Protein AF-A0A658NLT5-F1 (afdb_monomer_lite)

Structure (mmCIF, N/CA/C/O backbone):
data_AF-A0A658NLT5-F1
#
_entry.id   AF-A0A658NLT5-F1
#
loop_
_atom_site.group_PDB
_atom_site.id
_atom_site.type_symbol
_atom_site.label_atom_id
_atom_site.label_alt_id
_atom_site.label_comp_id
_atom_site.label_asym_id
_atom_site.label_entity_id
_atom_site.label_seq_id
_atom_site.pdbx_PDB_ins_code
_atom_site.Cartn_x
_atom_site.Cartn_y
_atom_site.Cartn_z
_atom_site.occupancy
_atom_site.B_iso_or_equiv
_atom_site.auth_seq_id
_atom_site.auth_comp_id
_atom_site.auth_asym_id
_atom_site.auth_atom_id
_atom_site.pdbx_PDB_model_num
ATOM 1 N N . LYS A 1 1 ? 11.052 -1.690 6.842 1.00 95.31 1 LYS A N 1
ATOM 2 C CA . LYS A 1 1 ? 10.063 -1.648 7.947 1.00 95.31 1 LYS A CA 1
ATOM 3 C C . LYS A 1 1 ? 9.225 -0.385 7.836 1.00 95.31 1 LYS A C 1
ATOM 5 O O . LYS A 1 1 ? 9.760 0.638 7.428 1.00 95.31 1 LYS A O 1
ATOM 10 N N . ILE A 1 2 ? 7.962 -0.460 8.242 1.00 98.19 2 ILE A N 1
ATOM 11 C CA . ILE A 1 2 ? 7.054 0.676 8.426 1.00 98.19 2 ILE A CA 1
ATOM 12 C C . ILE A 1 2 ? 6.688 0.748 9.909 1.00 98.19 2 ILE A C 1
ATOM 14 O O . ILE A 1 2 ? 6.345 -0.270 10.506 1.00 98.19 2 ILE A O 1
ATOM 18 N N . ALA A 1 3 ? 6.779 1.931 10.511 1.00 98.25 3 ALA A N 1
ATOM 19 C CA . ALA A 1 3 ? 6.335 2.157 11.882 1.00 98.25 3 ALA A CA 1
ATOM 20 C C . ALA A 1 3 ? 4.907 2.711 11.877 1.00 98.25 3 ALA A C 1
ATOM 22 O O . ALA A 1 3 ? 4.631 3.707 11.210 1.00 98.25 3 ALA A O 1
ATOM 23 N N . ALA A 1 4 ? 4.015 2.080 12.635 1.00 98.06 4 ALA A N 1
ATOM 24 C CA . ALA A 1 4 ? 2.680 2.594 12.900 1.00 98.06 4 ALA A CA 1
ATOM 25 C C . ALA A 1 4 ? 2.663 3.254 14.280 1.00 98.06 4 ALA A C 1
ATOM 27 O O . ALA A 1 4 ? 3.015 2.622 15.277 1.00 98.06 4 ALA A O 1
ATOM 28 N N . VAL A 1 5 ? 2.241 4.515 14.339 1.00 98.12 5 VAL A N 1
ATOM 29 C CA . VAL A 1 5 ? 2.116 5.286 15.581 1.00 98.12 5 VAL A CA 1
ATOM 30 C C . VAL A 1 5 ? 0.647 5.615 15.796 1.00 98.12 5 VAL A C 1
ATOM 32 O O . VAL A 1 5 ? -0.004 6.166 14.909 1.00 98.12 5 VAL A O 1
ATOM 35 N N . ASP A 1 6 ? 0.127 5.287 16.974 1.00 97.56 6 ASP A N 1
ATOM 36 C CA . ASP A 1 6 ? -1.183 5.757 17.403 1.00 97.56 6 ASP A CA 1
ATOM 37 C C . ASP A 1 6 ? -1.042 7.196 17.897 1.00 97.56 6 ASP A C 1
ATOM 39 O O . ASP A 1 6 ? -0.460 7.464 18.948 1.00 97.56 6 ASP A O 1
ATOM 43 N N . THR A 1 7 ? -1.578 8.135 17.127 1.00 97.00 7 THR A N 1
ATOM 44 C CA . THR A 1 7 ? -1.496 9.562 17.436 1.00 97.00 7 THR A CA 1
ATOM 45 C C . THR A 1 7 ? -2.451 9.994 18.547 1.00 97.00 7 THR A C 1
ATOM 47 O O . THR A 1 7 ? -2.222 11.048 19.135 1.00 97.00 7 THR A O 1
ATOM 50 N N . LYS A 1 8 ? -3.480 9.199 18.887 1.00 95.88 8 LYS A N 1
ATOM 51 C CA . LYS A 1 8 ? -4.360 9.481 20.035 1.00 95.88 8 LYS A CA 1
ATOM 52 C C . LYS A 1 8 ? -3.630 9.217 21.349 1.00 95.88 8 LYS A C 1
ATOM 54 O O . LYS A 1 8 ? -3.753 9.999 22.286 1.00 95.88 8 LYS A O 1
ATOM 59 N N . THR A 1 9 ? -2.883 8.113 21.423 1.00 96.75 9 THR A N 1
ATOM 60 C CA . THR A 1 9 ? -2.132 7.731 22.632 1.00 96.75 9 THR A CA 1
ATOM 61 C C . THR A 1 9 ? -0.671 8.181 22.615 1.00 96.75 9 THR A C 1
ATOM 63 O O . THR A 1 9 ? -0.014 8.142 23.655 1.00 96.75 9 THR A O 1
ATOM 66 N N . GLY A 1 10 ? -0.154 8.604 21.459 1.00 97.12 10 GLY A N 1
ATOM 67 C CA . GLY A 1 10 ? 1.241 9.003 21.268 1.00 97.12 10 GLY A CA 1
ATOM 68 C C . GLY A 1 10 ? 2.229 7.834 21.328 1.00 97.12 10 GLY A C 1
ATOM 69 O O . GLY A 1 10 ? 3.401 8.044 21.637 1.00 97.12 10 GLY A O 1
ATOM 70 N N . LYS A 1 11 ? 1.774 6.597 21.090 1.00 98.06 11 LYS A N 1
ATOM 71 C CA . LYS A 1 11 ? 2.577 5.378 21.275 1.00 98.06 11 LYS A CA 1
ATOM 72 C C . LYS A 1 11 ? 2.836 4.653 19.961 1.00 98.06 11 LYS A C 1
ATOM 74 O O . LYS A 1 11 ? 2.018 4.668 19.043 1.00 98.06 11 LYS A O 1
ATOM 79 N N . LEU A 1 12 ? 3.972 3.960 19.897 1.00 98.19 12 LEU A N 1
ATOM 80 C CA . LEU A 1 12 ? 4.256 2.997 18.838 1.00 98.19 12 LEU A CA 1
ATOM 81 C C . LEU A 1 12 ? 3.227 1.859 18.907 1.00 98.19 12 LEU A C 1
ATOM 83 O O . LEU A 1 12 ? 3.161 1.147 19.907 1.00 98.19 12 LEU A O 1
ATOM 87 N N . ALA A 1 13 ? 2.437 1.697 17.849 1.00 97.81 13 ALA A N 1
ATOM 88 C CA . ALA A 1 13 ? 1.437 0.642 17.734 1.00 97.81 13 ALA A CA 1
ATOM 89 C C . ALA A 1 13 ? 2.037 -0.642 17.146 1.00 97.81 13 ALA A C 1
ATOM 91 O O . ALA A 1 13 ? 1.705 -1.736 17.597 1.00 97.81 13 ALA A O 1
ATOM 92 N N . ALA A 1 14 ? 2.922 -0.514 16.149 1.00 98.19 14 ALA A N 1
ATOM 93 C CA . ALA A 1 14 ? 3.587 -1.653 15.520 1.00 98.19 14 ALA A CA 1
ATOM 94 C C . ALA A 1 14 ? 4.841 -1.254 14.727 1.00 98.19 14 ALA A C 1
ATOM 96 O O . ALA A 1 14 ? 4.959 -0.131 14.234 1.00 98.19 14 ALA A O 1
ATOM 97 N N . LEU A 1 15 ? 5.738 -2.224 14.538 1.00 98.50 15 LEU A N 1
ATOM 98 C CA . LEU A 1 15 ? 6.793 -2.196 13.525 1.00 98.50 15 LEU A CA 1
ATOM 99 C C . LEU A 1 15 ? 6.518 -3.315 12.522 1.00 98.50 15 LEU A C 1
ATOM 101 O O . LEU A 1 15 ? 6.676 -4.489 12.847 1.00 98.50 15 LEU A O 1
ATOM 105 N N . ILE A 1 16 ? 6.100 -2.944 11.316 1.00 98.62 16 ILE A N 1
ATOM 106 C CA . ILE A 1 16 ? 5.718 -3.876 10.257 1.00 98.62 16 ILE A CA 1
ATOM 107 C C . ILE A 1 16 ? 6.918 -4.129 9.339 1.00 98.62 16 ILE A C 1
ATOM 109 O O . ILE A 1 16 ? 7.478 -3.200 8.740 1.00 98.62 16 ILE A O 1
ATOM 113 N N . ASP A 1 17 ? 7.323 -5.391 9.222 1.00 98.38 17 ASP A N 1
ATOM 114 C CA . ASP A 1 17 ? 8.294 -5.825 8.218 1.00 98.38 17 ASP A CA 1
ATOM 115 C C . ASP A 1 17 ? 7.684 -5.764 6.815 1.00 98.38 17 ASP A C 1
ATOM 117 O O . ASP A 1 17 ? 6.506 -6.023 6.616 1.00 98.38 17 ASP A O 1
ATOM 121 N N . THR A 1 18 ? 8.487 -5.318 5.856 1.00 98.06 18 THR A N 1
ATOM 122 C CA . THR A 1 18 ? 8.087 -4.980 4.482 1.00 98.06 18 THR A CA 1
ATOM 123 C C . THR A 1 18 ? 9.245 -5.305 3.550 1.00 98.06 18 THR A C 1
ATOM 125 O O . THR A 1 18 ? 10.386 -5.423 4.015 1.00 98.06 18 THR A O 1
ATOM 128 N N . ALA A 1 19 ? 8.976 -5.400 2.248 1.00 97.88 19 ALA A N 1
ATOM 129 C CA . ALA A 1 19 ? 10.020 -5.575 1.247 1.00 97.88 19 ALA A CA 1
ATOM 130 C C . ALA A 1 19 ? 11.043 -4.413 1.239 1.00 97.88 19 ALA A C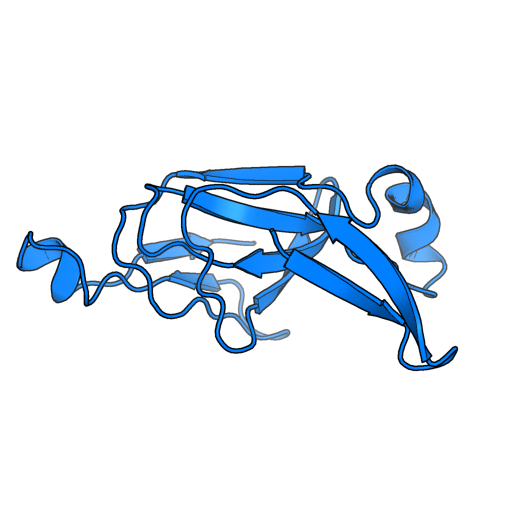 1
ATOM 132 O O . ALA A 1 19 ? 10.888 -3.375 1.897 1.00 97.88 19 AL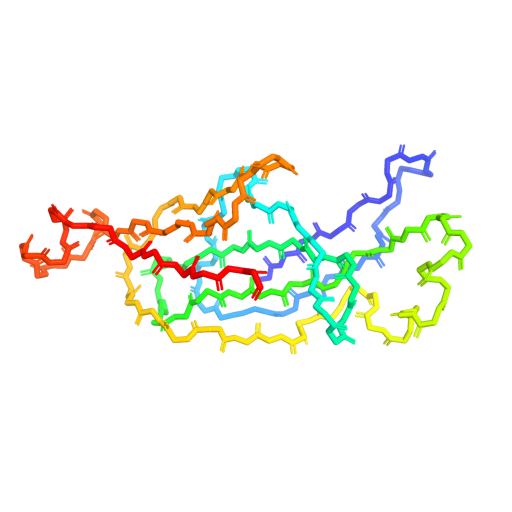A A O 1
ATOM 133 N N . LYS A 1 20 ? 12.139 -4.600 0.499 1.00 97.75 20 LYS A N 1
ATOM 134 C CA . LYS A 1 20 ? 13.320 -3.723 0.513 1.00 97.75 20 LYS A CA 1
ATOM 135 C C . LYS A 1 20 ? 12.975 -2.267 0.151 1.00 97.75 20 LYS A C 1
ATOM 137 O O . LYS A 1 20 ? 12.296 -2.015 -0.836 1.00 97.75 20 LYS A O 1
ATOM 142 N N . ILE A 1 21 ? 13.484 -1.319 0.949 1.00 97.62 21 ILE A N 1
ATOM 143 C CA . ILE A 1 21 ? 13.376 0.148 0.773 1.00 97.62 21 ILE A CA 1
ATOM 144 C C . ILE A 1 21 ? 11.936 0.592 0.422 1.00 97.62 21 ILE A C 1
ATOM 146 O O . ILE A 1 21 ? 11.675 0.998 -0.714 1.00 97.62 21 ILE A O 1
ATOM 150 N N . PRO A 1 22 ? 10.981 0.493 1.369 1.00 97.81 22 PRO A N 1
ATOM 151 C CA . PRO A 1 22 ? 9.638 1.022 1.154 1.00 97.81 22 PRO A CA 1
ATOM 152 C C . PRO A 1 22 ? 9.695 2.547 1.000 1.00 97.81 22 PRO A C 1
ATOM 154 O O . PRO A 1 22 ? 10.337 3.228 1.805 1.00 97.81 22 PRO A O 1
ATOM 157 N N . HIS A 1 23 ? 9.018 3.082 -0.014 1.00 98.00 23 HIS A N 1
ATOM 158 C CA . HIS A 1 23 ? 8.967 4.515 -0.297 1.00 98.00 23 HIS A CA 1
ATOM 159 C C . HIS A 1 23 ? 7.522 4.962 -0.585 1.00 98.00 23 HIS A C 1
ATOM 161 O O . HIS A 1 23 ? 7.111 5.088 -1.734 1.00 98.00 23 HIS A O 1
ATOM 167 N N . PRO A 1 24 ? 6.711 5.198 0.456 1.00 92.56 24 PRO A N 1
ATOM 168 C CA . PRO A 1 24 ? 5.288 5.488 0.281 1.00 92.56 24 PRO A CA 1
ATOM 169 C C . PRO A 1 24 ? 4.971 6.929 -0.122 1.00 92.56 24 PRO A C 1
ATOM 171 O O . PRO A 1 24 ? 3.863 7.207 -0.585 1.00 92.56 24 PRO A O 1
ATOM 174 N N . SER A 1 25 ? 5.857 7.880 0.197 1.00 90.88 25 SER A N 1
ATOM 175 C CA . SER A 1 25 ? 5.451 9.258 0.507 1.00 90.88 25 SER A CA 1
ATOM 176 C C . SER A 1 25 ? 4.364 9.274 1.604 1.00 90.88 25 SER A C 1
ATOM 178 O O . SER A 1 25 ? 4.626 8.863 2.731 1.00 90.88 25 SER A O 1
ATOM 180 N N . ARG A 1 26 ? 3.133 9.708 1.296 1.00 97.38 26 ARG A N 1
ATOM 181 C CA . ARG A 1 26 ? 1.954 9.613 2.187 1.00 97.38 26 ARG A CA 1
ATOM 182 C C . ARG A 1 26 ? 1.222 8.265 2.079 1.00 97.38 26 ARG A C 1
ATOM 184 O O . ARG A 1 26 ? 0.351 7.973 2.900 1.00 97.38 26 ARG A O 1
ATOM 191 N N . GLY A 1 27 ? 1.563 7.462 1.073 1.00 98.00 27 GLY A N 1
ATOM 192 C CA . GLY A 1 27 ? 0.885 6.224 0.707 1.00 98.00 27 GLY A CA 1
ATOM 193 C C . GLY A 1 27 ? -0.542 6.436 0.198 1.00 98.00 27 GLY A C 1
ATOM 194 O O . GLY A 1 27 ? -0.982 7.559 -0.079 1.00 98.00 27 GLY A O 1
ATOM 195 N N . ALA A 1 28 ? -1.279 5.335 0.078 1.00 98.62 28 ALA A N 1
ATOM 196 C CA . ALA A 1 28 ? -2.650 5.323 -0.425 1.00 98.62 28 ALA A CA 1
ATOM 197 C C . ALA A 1 28 ? -3.555 4.480 0.478 1.00 98.62 28 ALA A C 1
ATOM 199 O O . ALA A 1 28 ? -3.234 3.335 0.766 1.00 98.62 28 ALA A O 1
ATOM 200 N N . ASN A 1 29 ? -4.690 5.039 0.905 1.00 98.56 29 ASN A N 1
ATOM 201 C CA . ASN A 1 29 ? -5.672 4.341 1.735 1.00 98.56 29 ASN A CA 1
ATOM 202 C C . ASN A 1 29 ? -6.901 3.959 0.908 1.00 98.56 29 ASN A C 1
ATOM 204 O O . ASN A 1 29 ? -7.429 4.809 0.185 1.00 98.56 29 ASN A O 1
ATOM 208 N N . PHE A 1 30 ? -7.383 2.729 1.063 1.00 98.06 30 PHE A N 1
ATOM 209 C CA . PHE A 1 30 ? -8.620 2.241 0.447 1.00 98.06 30 PHE A CA 1
ATOM 210 C C . PHE A 1 30 ? -9.185 1.039 1.223 1.00 98.06 30 PHE A C 1
ATOM 212 O O . PHE A 1 30 ? -8.599 0.593 2.211 1.00 98.06 30 PHE A O 1
ATOM 219 N N . ILE A 1 31 ? -10.358 0.549 0.814 1.00 97.31 31 ILE A N 1
ATOM 220 C CA . ILE A 1 31 ? -10.997 -0.628 1.413 1.00 97.31 31 ILE A CA 1
ATOM 221 C C . ILE A 1 31 ? -10.746 -1.834 0.512 1.00 97.31 31 ILE A C 1
ATOM 223 O O . ILE A 1 31 ? -11.222 -1.875 -0.617 1.00 97.31 31 ILE A O 1
ATOM 227 N N . HIS A 1 32 ? -10.018 -2.818 1.024 1.00 97.06 32 HIS A N 1
ATOM 228 C CA . HIS A 1 32 ? -9.803 -4.098 0.370 1.00 97.06 32 HIS A CA 1
ATOM 229 C C . HIS A 1 32 ? -10.996 -5.038 0.626 1.00 97.06 32 HIS A C 1
ATOM 231 O O . HIS A 1 32 ? -11.402 -5.188 1.785 1.00 97.06 32 HIS A O 1
ATOM 237 N N . PRO A 1 33 ? -11.529 -5.745 -0.388 1.00 95.00 33 PRO A N 1
ATOM 238 C CA . PRO A 1 33 ? -12.716 -6.593 -0.226 1.00 95.00 33 PRO A CA 1
ATOM 239 C C . PRO A 1 33 ? -12.525 -7.716 0.804 1.00 95.00 33 PRO A C 1
ATOM 241 O O . PRO A 1 33 ? -13.461 -8.080 1.514 1.00 95.00 33 PRO A O 1
ATOM 244 N N . LYS A 1 34 ? -11.300 -8.242 0.929 1.00 96.69 34 LYS A N 1
ATOM 245 C CA . LYS A 1 34 ? -10.972 -9.339 1.856 1.00 96.69 34 LYS A CA 1
ATOM 246 C C . LYS A 1 34 ? -10.416 -8.875 3.207 1.00 96.69 34 LYS A C 1
ATOM 248 O O . LYS A 1 34 ? -10.634 -9.542 4.216 1.00 96.69 34 LYS A O 1
A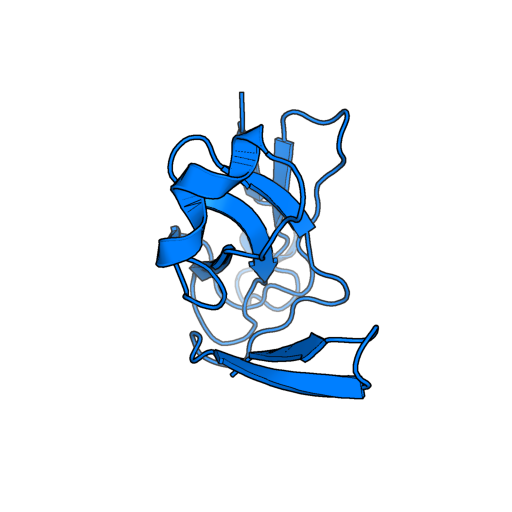TOM 253 N N . TYR A 1 35 ? -9.692 -7.755 3.233 1.00 98.06 35 TYR A N 1
ATOM 254 C CA . TYR A 1 35 ? -8.890 -7.335 4.395 1.00 98.06 35 TYR A CA 1
ATOM 255 C C . TYR A 1 35 ? -9.393 -6.048 5.053 1.00 98.06 35 TYR A C 1
ATOM 257 O O . TYR A 1 35 ? -8.857 -5.641 6.081 1.00 98.06 35 TYR A O 1
ATOM 265 N N . GLY A 1 36 ? -10.433 -5.422 4.495 1.00 97.44 36 GLY A N 1
ATOM 266 C CA . GLY A 1 36 ? -10.967 -4.170 5.006 1.00 97.44 36 GLY A CA 1
ATOM 267 C C . GLY A 1 36 ? -10.022 -2.996 4.749 1.00 97.44 36 GLY A C 1
ATOM 268 O O . GLY A 1 36 ? -9.375 -2.955 3.704 1.00 97.44 36 GLY A O 1
ATOM 269 N N . PRO A 1 37 ? -9.951 -2.014 5.660 1.00 98.50 37 PRO A N 1
ATOM 270 C CA . PRO A 1 37 ? -9.070 -0.861 5.508 1.00 98.50 37 PRO A CA 1
ATOM 271 C C . PRO A 1 37 ? -7.602 -1.263 5.353 1.00 98.50 37 PRO A C 1
ATOM 273 O O . PRO A 1 37 ? -7.037 -1.973 6.191 1.00 98.50 37 PRO A O 1
ATOM 276 N N . VAL A 1 38 ? -6.980 -0.775 4.284 1.00 98.69 38 VAL A N 1
ATOM 277 C CA . VAL A 1 38 ? -5.558 -0.972 3.998 1.00 98.69 38 VAL A CA 1
ATOM 278 C C . VAL A 1 38 ? -4.890 0.348 3.636 1.00 98.69 38 VAL A C 1
ATOM 280 O O . VAL A 1 38 ? -5.524 1.272 3.117 1.00 98.69 38 VAL A O 1
ATOM 283 N N . TRP A 1 39 ? -3.592 0.412 3.907 1.00 98.81 39 TRP A N 1
ATOM 284 C CA . TRP A 1 39 ? -2.676 1.446 3.450 1.00 98.81 39 TRP A CA 1
ATOM 285 C C . TRP A 1 39 ? -1.591 0.806 2.580 1.00 98.81 39 TRP A C 1
ATOM 287 O O . TRP A 1 39 ? -1.060 -0.248 2.931 1.00 98.81 39 TRP A O 1
ATOM 297 N N . ALA A 1 40 ? -1.263 1.439 1.458 1.00 98.69 40 ALA A N 1
ATOM 298 C CA . ALA A 1 40 ? -0.299 0.937 0.487 1.00 98.69 40 ALA A CA 1
ATOM 299 C C . ALA A 1 40 ? 1.001 1.749 0.467 1.00 98.69 40 ALA A C 1
ATOM 301 O O . ALA A 1 40 ? 0.979 2.982 0.566 1.00 98.69 40 ALA A O 1
ATOM 302 N N . THR A 1 41 ? 2.110 1.048 0.225 1.00 98.75 41 THR A N 1
ATOM 303 C CA . THR A 1 41 ? 3.430 1.607 -0.098 1.00 98.75 41 THR A CA 1
ATOM 304 C C . THR A 1 41 ? 4.030 0.868 -1.280 1.00 98.75 41 THR A C 1
ATOM 306 O O . THR A 1 41 ? 3.973 -0.357 -1.326 1.00 98.75 41 THR A O 1
ATOM 309 N N . GLY A 1 42 ? 4.650 1.587 -2.211 1.00 98.25 42 GLY A N 1
ATOM 310 C CA . GLY A 1 42 ? 5.568 0.957 -3.154 1.00 98.25 42 GLY A CA 1
ATOM 311 C C . GLY A 1 42 ? 7.001 0.959 -2.630 1.00 98.25 42 GLY A C 1
ATOM 312 O O . GLY A 1 42 ? 7.257 1.309 -1.468 1.00 98.25 42 GLY A O 1
ATOM 313 N N . HIS A 1 43 ? 7.919 0.493 -3.471 1.00 98.62 43 HIS A N 1
ATOM 314 C CA . HIS A 1 43 ? 9.286 0.173 -3.088 1.00 98.62 43 HIS A CA 1
ATOM 315 C C . HIS A 1 43 ? 10.291 0.643 -4.141 1.00 98.62 43 HIS A C 1
ATOM 317 O O . HIS A 1 43 ? 10.144 0.390 -5.335 1.00 98.62 43 HIS A O 1
ATOM 323 N N . LEU A 1 44 ? 11.378 1.259 -3.676 1.00 98.06 44 LEU A N 1
ATOM 324 C CA . LEU A 1 44 ? 12.524 1.566 -4.532 1.00 98.06 44 LEU A CA 1
ATOM 325 C C . LEU A 1 44 ? 13.321 0.299 -4.866 1.00 98.06 44 LEU A C 1
ATOM 327 O O . LEU A 1 44 ? 13.837 0.168 -5.969 1.00 98.06 44 LEU A O 1
ATOM 331 N N . GLY A 1 45 ? 13.432 -0.628 -3.909 1.00 97.31 45 GLY A N 1
ATOM 332 C CA . GLY A 1 45 ? 14.341 -1.774 -3.986 1.00 97.31 45 GLY A CA 1
ATOM 333 C C . GLY A 1 45 ? 13.680 -3.138 -4.174 1.00 97.31 45 GLY A C 1
ATOM 334 O O . GLY A 1 45 ? 14.378 -4.139 -4.020 1.00 97.31 45 GLY A O 1
ATOM 335 N N . ALA A 1 46 ? 12.373 -3.190 -4.431 1.00 98.25 46 ALA A N 1
ATOM 336 C CA . ALA A 1 46 ? 11.616 -4.426 -4.613 1.00 98.25 46 ALA A CA 1
ATOM 337 C C . ALA A 1 46 ? 10.529 -4.246 -5.680 1.00 98.25 46 ALA A C 1
ATOM 339 O O . ALA A 1 46 ? 10.060 -3.135 -5.907 1.00 98.25 46 ALA A O 1
ATOM 340 N N . ASP A 1 47 ? 10.129 -5.342 -6.311 1.00 97.94 47 ASP A N 1
ATOM 341 C CA . ASP A 1 47 ? 9.168 -5.426 -7.414 1.00 97.94 47 ASP A CA 1
ATOM 342 C C . ASP A 1 47 ? 7.725 -5.644 -6.934 1.00 97.94 47 ASP A C 1
ATOM 344 O O . ASP A 1 47 ? 6.927 -6.331 -7.572 1.00 97.94 47 ASP A O 1
ATOM 348 N N . VAL A 1 48 ? 7.374 -5.045 -5.795 1.00 98.62 48 VAL A N 1
ATOM 349 C CA . VAL A 1 48 ? 6.046 -5.169 -5.189 1.00 98.62 48 VAL A CA 1
ATOM 350 C C . VAL A 1 48 ? 5.524 -3.831 -4.680 1.00 98.62 48 VAL A C 1
ATOM 352 O O . VAL A 1 48 ? 6.286 -2.936 -4.310 1.00 98.62 48 VAL A O 1
ATOM 355 N N . VAL A 1 49 ? 4.201 -3.722 -4.607 1.00 98.56 49 VAL A N 1
ATOM 356 C CA . VAL A 1 49 ? 3.491 -2.779 -3.742 1.00 98.56 49 VAL A CA 1
ATOM 357 C C . VAL A 1 49 ? 2.965 -3.553 -2.539 1.00 98.56 49 VAL A C 1
ATOM 359 O O . VAL A 1 49 ? 2.253 -4.543 -2.691 1.00 98.56 49 VAL A O 1
ATOM 362 N N . THR A 1 50 ? 3.280 -3.085 -1.337 1.00 98.75 50 THR A N 1
ATOM 363 C CA . THR A 1 50 ? 2.869 -3.727 -0.087 1.00 98.75 50 THR A CA 1
ATOM 364 C C . THR A 1 50 ? 1.590 -3.098 0.456 1.00 98.75 50 THR A C 1
ATOM 366 O O . THR A 1 50 ? 1.533 -1.878 0.651 1.00 98.75 50 THR A O 1
ATOM 369 N N . LEU A 1 51 ? 0.590 -3.926 0.769 1.00 98.75 51 LEU A N 1
ATOM 370 C CA . LEU A 1 51 ? -0.627 -3.527 1.477 1.00 98.75 51 LEU A CA 1
ATOM 371 C C . LEU A 1 51 ? -0.543 -3.913 2.955 1.00 98.75 51 LEU A C 1
ATOM 373 O O . LEU A 1 51 ? -0.364 -5.082 3.305 1.00 98.75 51 LEU A O 1
ATOM 377 N N . ILE A 1 52 ? -0.733 -2.930 3.831 1.00 98.88 52 ILE A N 1
ATOM 378 C CA . ILE A 1 52 ? -0.767 -3.101 5.286 1.00 98.88 52 ILE A CA 1
ATOM 379 C C . ILE A 1 52 ? -2.188 -2.831 5.769 1.00 98.88 52 ILE A C 1
ATOM 381 O O . ILE A 1 52 ? -2.742 -1.765 5.500 1.00 98.88 52 ILE A O 1
ATOM 385 N N . SER A 1 53 ? -2.780 -3.767 6.510 1.00 98.69 53 SER A N 1
ATOM 386 C CA . SER A 1 53 ? -4.094 -3.534 7.121 1.00 98.69 53 SER A CA 1
ATOM 387 C C . SER A 1 53 ? -3.995 -2.519 8.261 1.00 98.69 53 SER A C 1
ATOM 389 O O . SER A 1 53 ? -3.103 -2.595 9.114 1.00 98.69 53 SER A O 1
ATOM 391 N N . THR A 1 54 ? -4.926 -1.565 8.274 1.00 98.50 54 THR A N 1
ATOM 392 C CA . THR A 1 54 ? -4.998 -0.499 9.275 1.00 98.50 54 THR A CA 1
ATOM 393 C C . THR A 1 54 ? -6.231 -0.679 10.163 1.00 98.50 54 THR A C 1
ATOM 395 O O . THR A 1 54 ? -7.303 -1.050 9.679 1.00 98.50 54 THR A O 1
ATOM 398 N N . PRO A 1 55 ? -6.121 -0.431 11.481 1.00 97.19 55 PRO A N 1
ATOM 399 C CA . PRO A 1 55 ? -7.273 -0.518 12.363 1.00 97.19 55 PRO A CA 1
ATOM 400 C C . PRO A 1 55 ? -8.306 0.557 12.024 1.00 97.19 55 PRO A C 1
ATOM 402 O O . PRO A 1 55 ? -7.981 1.673 11.615 1.00 97.19 55 PRO A O 1
ATOM 405 N N . SER A 1 56 ? -9.571 0.232 12.269 1.00 95.81 56 SER A N 1
ATOM 406 C CA . SER A 1 56 ? -10.686 1.160 12.137 1.00 95.81 56 SER A CA 1
ATOM 407 C C . SER A 1 56 ? -11.673 0.966 13.281 1.00 95.81 56 SER A C 1
ATOM 409 O O . SER A 1 56 ? -12.011 -0.164 13.631 1.00 95.81 56 SER A O 1
ATOM 411 N N . ASP A 1 57 ? -12.160 2.081 13.825 1.00 93.56 57 ASP A N 1
ATOM 412 C CA . ASP A 1 57 ? -13.155 2.104 14.904 1.00 93.56 57 ASP A CA 1
ATOM 413 C C . ASP A 1 57 ? -14.590 1.870 14.385 1.00 93.56 57 ASP A C 1
ATOM 415 O O . ASP A 1 57 ? -15.528 1.749 15.171 1.00 93.56 57 ASP A O 1
ATOM 419 N N . LYS A 1 58 ? -14.789 1.795 13.060 1.00 96.12 58 LYS A N 1
ATOM 420 C CA . LYS A 1 58 ? -16.111 1.553 12.472 1.00 96.12 58 LYS A CA 1
ATOM 421 C C . LYS A 1 58 ? -16.592 0.125 12.777 1.00 96.12 58 LYS A C 1
ATOM 423 O O . LYS A 1 58 ? -15.853 -0.820 12.486 1.00 96.12 58 LYS A O 1
ATOM 428 N N . PRO A 1 59 ? -17.835 -0.070 13.262 1.00 96.38 59 PRO A N 1
ATOM 429 C CA . PRO A 1 59 ? -18.363 -1.399 13.584 1.00 96.38 59 PRO A CA 1
ATOM 430 C C . PRO A 1 59 ? -18.298 -2.394 12.416 1.00 96.38 59 PRO A C 1
ATOM 432 O O . PRO A 1 59 ? -17.926 -3.549 12.610 1.00 96.38 59 PRO A O 1
ATOM 435 N N . GLU A 1 60 ? -18.566 -1.935 11.190 1.00 96.12 60 GLU A N 1
ATOM 436 C CA . GLU A 1 60 ? -18.506 -2.753 9.967 1.00 96.12 60 GLU A CA 1
ATOM 437 C C . GLU A 1 60 ? -17.107 -3.329 9.666 1.00 96.12 60 GLU A C 1
ATOM 439 O O . GLU A 1 60 ? -16.979 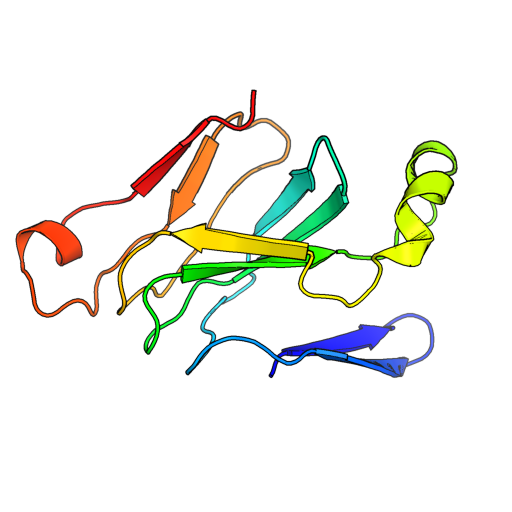-4.326 8.950 1.00 96.12 60 GLU A O 1
ATOM 444 N N . HIS A 1 61 ? -16.054 -2.745 10.247 1.00 97.06 61 HIS A N 1
ATOM 445 C CA . HIS A 1 61 ? -14.669 -3.186 10.088 1.00 97.06 61 HIS A CA 1
ATOM 446 C C . HIS A 1 61 ? -14.177 -4.089 11.227 1.00 97.06 61 HIS A C 1
ATOM 448 O O . HIS A 1 61 ? -13.056 -4.596 11.163 1.00 97.06 61 HIS A O 1
ATOM 454 N N . ALA A 1 62 ? -14.998 -4.351 12.252 1.00 96.31 62 ALA A N 1
ATOM 455 C CA . ALA A 1 62 ? -14.592 -5.154 13.407 1.00 96.31 62 ALA A CA 1
ATOM 456 C C . ALA A 1 62 ? -14.129 -6.572 13.022 1.00 96.31 62 ALA A C 1
ATOM 458 O O . ALA A 1 62 ? -13.228 -7.118 13.659 1.00 96.31 62 ALA A O 1
ATOM 459 N N . LYS A 1 63 ? -14.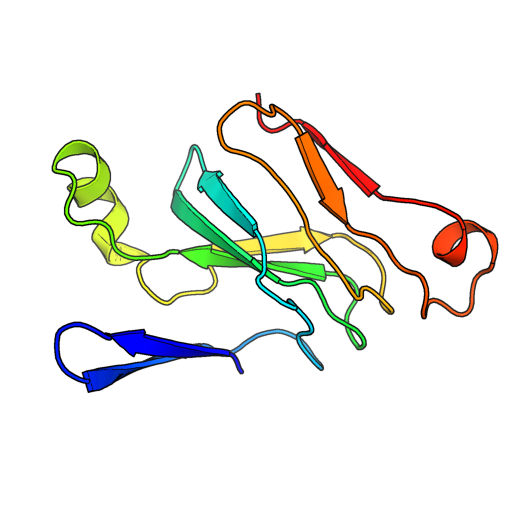688 -7.132 11.942 1.00 96.94 63 LYS A N 1
ATOM 460 C CA . LYS A 1 63 ? -14.337 -8.455 11.398 1.00 96.94 63 LYS A CA 1
ATOM 461 C C . LYS A 1 63 ? -12.947 -8.544 10.751 1.00 96.94 63 LYS A C 1
ATOM 463 O O . LYS A 1 63 ? -12.550 -9.635 10.361 1.00 96.94 63 LYS A O 1
ATOM 468 N N . TYR A 1 64 ? -12.230 -7.427 10.600 1.00 97.88 64 TYR A N 1
ATOM 469 C CA . TYR A 1 64 ? -10.887 -7.385 10.002 1.00 97.88 64 TYR A CA 1
ATOM 470 C C . TYR A 1 64 ? -9.767 -7.224 11.038 1.00 97.88 64 TYR A C 1
ATOM 472 O O . TYR A 1 64 ? -8.592 -7.231 10.676 1.00 97.88 64 TYR A O 1
ATOM 480 N N . LYS A 1 65 ? -10.099 -7.113 12.334 1.00 96.62 65 LYS A N 1
ATOM 481 C CA . LYS A 1 65 ? -9.133 -6.807 13.406 1.00 96.62 65 LYS A CA 1
ATOM 482 C C . LYS A 1 65 ? -7.937 -7.761 13.464 1.00 96.62 65 LYS A C 1
ATOM 484 O O . LYS A 1 65 ? -6.851 -7.334 13.845 1.00 96.62 65 LYS A O 1
ATOM 489 N N . GLN A 1 66 ? -8.106 -9.023 13.068 1.00 97.50 66 GLN A N 1
ATOM 490 C CA . GLN A 1 66 ? -7.024 -10.012 13.019 1.00 97.50 66 GLN A CA 1
ATOM 491 C C . GLN A 1 66 ? -5.880 -9.642 12.058 1.00 97.50 66 GLN A C 1
ATOM 493 O O . GLN A 1 66 ? -4.781 -10.196 12.187 1.00 97.50 66 GLN A O 1
ATOM 498 N N . TYR A 1 67 ? -6.124 -8.737 11.106 1.00 98.38 67 TYR A N 1
ATOM 499 C CA . TYR A 1 67 ? -5.151 -8.299 10.106 1.00 98.38 67 TYR A CA 1
ATOM 500 C C . TYR A 1 67 ? -4.386 -7.034 10.496 1.00 98.38 67 TYR A C 1
ATOM 502 O O . TYR A 1 67 ? -3.333 -6.782 9.916 1.00 98.38 67 TYR A O 1
ATOM 510 N N . ASN A 1 68 ? -4.876 -6.267 11.474 1.00 97.94 68 ASN A N 1
ATOM 511 C CA . ASN A 1 68 ? -4.312 -4.967 11.834 1.00 97.94 68 ASN A CA 1
ATOM 512 C C . ASN A 1 68 ? -2.790 -5.032 12.017 1.00 97.94 68 ASN A C 1
ATOM 514 O O . ASN A 1 68 ? -2.279 -5.894 12.739 1.00 97.94 68 ASN A O 1
ATOM 518 N N . TRP A 1 69 ? -2.093 -4.083 11.389 1.00 98.31 69 TRP A N 1
ATOM 519 C CA . TRP A 1 69 ? -0.637 -3.937 11.444 1.00 98.31 69 TRP A CA 1
ATOM 520 C C . TRP A 1 69 ? 0.152 -5.116 10.871 1.00 98.31 69 TRP A C 1
ATOM 522 O O . TRP A 1 69 ? 1.302 -5.345 11.248 1.00 98.31 69 TRP A O 1
ATOM 532 N N . LYS A 1 70 ? -0.447 -5.859 9.942 1.00 98.56 70 LYS A N 1
ATOM 533 C CA . LYS A 1 70 ? 0.229 -6.903 9.172 1.00 98.56 70 LYS A CA 1
ATOM 534 C C . LYS A 1 70 ? 0.246 -6.522 7.702 1.00 98.56 70 LYS A C 1
ATOM 536 O O . LYS A 1 70 ? -0.697 -5.901 7.206 1.00 98.56 70 LYS A O 1
ATOM 541 N N . VAL A 1 71 ? 1.304 -6.938 7.012 1.00 98.75 71 VAL A N 1
ATOM 542 C CA . VAL A 1 71 ? 1.265 -7.058 5.555 1.00 98.75 71 VAL A CA 1
ATOM 543 C C . VAL A 1 71 ? 0.215 -8.110 5.219 1.00 98.75 71 VAL A C 1
ATOM 545 O O . VAL A 1 71 ? 0.293 -9.239 5.704 1.00 98.75 71 VAL A O 1
ATOM 548 N N . VAL A 1 72 ? -0.801 -7.713 4.460 1.00 98.62 72 VAL A N 1
ATOM 549 C CA . VAL A 1 72 ? -1.916 -8.593 4.076 1.00 98.62 72 VAL A CA 1
ATOM 550 C C . VAL A 1 72 ? -1.836 -9.038 2.625 1.00 98.62 72 VAL A C 1
ATOM 552 O O . VAL A 1 72 ? -2.411 -10.067 2.276 1.00 98.62 72 VAL A O 1
ATOM 555 N N . GLU A 1 73 ? -1.124 -8.277 1.797 1.00 98.44 73 GLU A N 1
ATOM 556 C CA . GLU A 1 73 ? -0.930 -8.573 0.386 1.00 98.44 73 GLU A CA 1
ATOM 557 C C . GLU A 1 73 ? 0.307 -7.854 -0.151 1.00 98.44 73 GLU A C 1
ATOM 559 O O . GLU A 1 73 ? 0.608 -6.729 0.256 1.00 98.44 73 GLU A O 1
ATOM 564 N N . GLU A 1 74 ? 0.990 -8.503 -1.088 1.00 98.56 74 GLU A N 1
ATOM 565 C CA . GLU A 1 74 ? 2.008 -7.895 -1.938 1.00 98.56 74 GLU A CA 1
ATOM 566 C C . GLU A 1 74 ? 1.531 -8.008 -3.388 1.00 98.56 74 GLU A C 1
ATOM 568 O O . GLU A 1 74 ? 1.360 -9.106 -3.920 1.00 98.56 74 GLU A O 1
ATOM 573 N N . ILE A 1 75 ? 1.274 -6.863 -4.014 1.00 97.94 75 ILE A N 1
ATOM 574 C CA . ILE A 1 75 ? 0.856 -6.776 -5.412 1.00 97.94 75 ILE A CA 1
ATOM 575 C C . ILE A 1 75 ? 2.120 -6.698 -6.261 1.00 97.94 75 ILE A C 1
ATOM 577 O O . ILE A 1 75 ? 2.978 -5.852 -6.010 1.00 97.94 75 ILE A O 1
ATOM 581 N N . LYS A 1 76 ? 2.229 -7.545 -7.287 1.00 98.19 76 LYS A N 1
ATOM 582 C CA . LYS A 1 76 ? 3.353 -7.492 -8.227 1.00 98.19 76 LYS A CA 1
ATOM 583 C C . LYS A 1 76 ? 3.411 -6.131 -8.931 1.00 98.19 76 LYS A C 1
ATOM 585 O O . LYS A 1 76 ? 2.410 -5.672 -9.477 1.00 98.19 76 LYS A O 1
ATOM 590 N N . HIS A 1 77 ? 4.594 -5.531 -8.947 1.00 97.81 77 HIS A N 1
ATOM 591 C CA . HIS A 1 77 ? 4.919 -4.276 -9.625 1.00 97.81 77 HIS A CA 1
ATOM 592 C C . HIS A 1 77 ? 6.358 -4.360 -10.170 1.00 97.81 77 HIS A C 1
ATOM 594 O O . HIS A 1 77 ? 6.810 -5.436 -10.563 1.00 97.81 77 HIS A O 1
ATOM 600 N N . VAL A 1 78 ? 7.080 -3.242 -10.208 1.00 98.06 78 VAL A N 1
ATOM 601 C CA . VAL A 1 78 ? 8.486 -3.128 -10.604 1.00 98.06 78 VAL A CA 1
ATOM 602 C C . VAL A 1 78 ? 9.248 -2.278 -9.573 1.00 98.06 78 VAL A C 1
ATOM 604 O O . VAL A 1 78 ? 8.628 -1.461 -8.884 1.00 98.06 78 VAL A O 1
ATOM 607 N N . PRO A 1 79 ? 10.578 -2.444 -9.432 1.00 98.00 79 PRO A N 1
ATOM 608 C CA . PRO A 1 79 ? 11.379 -1.592 -8.555 1.00 98.00 79 PRO A CA 1
ATOM 609 C C . PRO A 1 79 ? 11.457 -0.155 -9.086 1.00 98.00 79 PRO A C 1
ATOM 611 O O . PRO A 1 79 ? 11.171 0.114 -10.254 1.00 98.00 79 PRO A O 1
ATOM 614 N N . GLY A 1 80 ? 11.884 0.772 -8.229 1.00 98.12 80 GLY A N 1
ATOM 615 C CA . GLY A 1 80 ? 12.004 2.191 -8.574 1.00 98.12 80 GLY A CA 1
ATOM 616 C C . GLY A 1 80 ? 10.714 3.004 -8.408 1.00 98.12 80 GLY A C 1
ATOM 617 O O . GLY A 1 80 ? 10.648 4.134 -8.895 1.00 98.12 80 GLY A O 1
ATOM 618 N N . ASN A 1 81 ? 9.702 2.464 -7.718 1.00 98.12 81 ASN A N 1
ATOM 619 C CA . ASN A 1 81 ? 8.496 3.211 -7.357 1.00 98.12 81 ASN A CA 1
ATOM 620 C C . ASN A 1 81 ? 8.810 4.302 -6.320 1.00 98.12 81 ASN A C 1
ATOM 622 O O . ASN A 1 81 ? 9.499 4.043 -5.327 1.00 98.12 81 ASN A O 1
ATOM 626 N N . LEU A 1 82 ? 8.266 5.504 -6.536 1.00 98.25 82 LEU A N 1
ATOM 627 C CA . LEU A 1 82 ? 8.342 6.615 -5.583 1.00 98.25 82 LEU A CA 1
ATOM 628 C C . LEU A 1 82 ? 6.987 6.949 -4.966 1.00 98.25 82 LEU A C 1
ATOM 630 O O . LEU A 1 82 ? 6.936 7.348 -3.797 1.00 98.25 82 LEU A O 1
ATOM 634 N N . PHE A 1 83 ? 5.907 6.829 -5.737 1.00 98.50 83 PHE A N 1
ATOM 635 C CA . PHE A 1 83 ? 4.579 7.219 -5.295 1.00 98.50 83 PHE A CA 1
ATOM 636 C C . PHE A 1 83 ? 3.529 6.169 -5.649 1.00 98.50 83 PHE A C 1
ATOM 638 O O . PHE A 1 83 ? 3.504 5.584 -6.733 1.00 98.50 83 PHE A O 1
ATOM 645 N N . VAL A 1 84 ? 2.599 5.990 -4.714 1.00 98.62 84 VAL A N 1
ATOM 646 C CA . VAL A 1 84 ? 1.346 5.266 -4.919 1.00 98.62 84 VAL A CA 1
ATOM 647 C C . VAL A 1 84 ? 0.172 6.187 -4.609 1.00 98.62 84 VAL A C 1
ATOM 649 O O . VAL A 1 84 ? 0.264 7.053 -3.729 1.00 98.62 84 VAL A O 1
ATOM 652 N N . LYS A 1 85 ? -0.949 6.038 -5.324 1.00 98.56 85 LYS A N 1
ATOM 653 C CA . LYS A 1 85 ? -2.087 6.951 -5.171 1.00 98.56 85 LYS A CA 1
ATOM 654 C C . LYS A 1 85 ? -3.441 6.298 -5.414 1.00 98.56 85 LYS A C 1
ATOM 656 O O . LYS A 1 85 ? -3.636 5.503 -6.319 1.00 98.56 85 LYS A O 1
ATOM 661 N N . THR A 1 86 ? -4.419 6.730 -4.625 1.00 98.62 86 THR A N 1
ATOM 662 C CA . THR A 1 86 ? -5.849 6.561 -4.905 1.00 98.62 86 THR A CA 1
ATOM 663 C C . THR A 1 86 ? -6.654 7.711 -4.280 1.00 98.62 86 THR A C 1
ATOM 665 O O . THR A 1 86 ? -6.070 8.670 -3.747 1.00 98.62 86 THR A O 1
ATOM 668 N N . HIS A 1 87 ? -7.983 7.650 -4.362 1.00 98.38 87 HIS A N 1
ATOM 669 C CA . HIS A 1 87 ? -8.921 8.600 -3.772 1.00 98.38 87 HIS A CA 1
ATOM 670 C C . HIS A 1 87 ? -10.240 7.891 -3.402 1.00 98.38 87 HIS A C 1
ATOM 672 O O . HIS A 1 87 ? -10.663 7.030 -4.164 1.00 98.38 87 HIS A O 1
ATOM 678 N N . PRO A 1 88 ? -10.965 8.284 -2.332 1.00 97.06 88 PRO A N 1
ATOM 679 C CA . PRO A 1 88 ? -12.225 7.632 -1.932 1.00 97.06 88 PRO A CA 1
ATOM 680 C C . PRO A 1 88 ? -13.346 7.604 -2.985 1.00 97.06 88 PRO A C 1
ATOM 682 O O . PRO A 1 88 ? -14.290 6.838 -2.856 1.00 97.06 88 PRO A O 1
ATOM 685 N N . LYS A 1 89 ? -13.269 8.464 -4.008 1.00 97.06 89 LYS A N 1
ATOM 686 C CA . LYS A 1 89 ? -14.199 8.490 -5.157 1.00 97.06 89 LYS A CA 1
ATOM 687 C C . LYS A 1 89 ? -13.637 7.822 -6.422 1.00 97.06 89 LYS A C 1
ATOM 689 O O . LYS A 1 89 ? -14.312 7.803 -7.443 1.00 97.06 89 LYS A O 1
ATOM 694 N N . SER A 1 90 ? -12.389 7.360 -6.383 1.00 97.25 90 SER A N 1
ATOM 695 C CA . SER A 1 90 ? -11.723 6.675 -7.492 1.00 97.25 90 SER A CA 1
ATOM 696 C C . SER A 1 90 ? -11.953 5.175 -7.375 1.00 97.25 90 SER A C 1
ATOM 698 O O . SER A 1 90 ? -11.929 4.633 -6.274 1.00 97.25 90 SER A O 1
ATOM 700 N N . LYS A 1 91 ? -12.104 4.509 -8.519 1.00 96.81 91 LYS A N 1
ATOM 701 C CA . LYS A 1 91 ? -12.056 3.045 -8.620 1.00 96.81 91 LYS A CA 1
ATOM 702 C C . LYS A 1 91 ? -10.663 2.525 -8.975 1.00 96.81 91 LYS A C 1
ATOM 704 O O . LYS A 1 91 ? -10.469 1.332 -9.086 1.00 96.81 91 LYS A O 1
ATOM 709 N N . HIS A 1 92 ? -9.688 3.417 -9.128 1.00 98.31 92 HIS A N 1
ATOM 710 C CA . HIS A 1 92 ? -8.340 3.072 -9.561 1.00 98.31 92 HIS A CA 1
ATOM 711 C C . HIS A 1 92 ? -7.305 3.272 -8.456 1.00 98.31 92 HIS A C 1
ATOM 713 O O . HIS A 1 92 ? -7.358 4.266 -7.710 1.00 98.31 92 HIS A O 1
ATOM 719 N N . PHE A 1 93 ? -6.334 2.367 -8.418 1.00 98.31 93 PHE A N 1
ATOM 720 C CA . PHE A 1 93 ? -5.092 2.478 -7.665 1.00 98.31 93 PHE A CA 1
ATOM 721 C C . PHE A 1 93 ? -3.921 2.644 -8.636 1.00 98.31 93 PHE A C 1
ATOM 723 O O . PHE A 1 93 ? -3.852 1.939 -9.634 1.00 98.31 93 PHE A O 1
ATOM 730 N N . TRP A 1 94 ? -3.026 3.589 -8.355 1.00 98.50 94 TRP A N 1
ATOM 731 C CA . TRP A 1 94 ? -1.956 4.011 -9.258 1.00 98.50 94 TRP A CA 1
ATOM 732 C C . TRP A 1 94 ? -0.597 3.838 -8.587 1.00 98.50 94 TRP A C 1
ATOM 734 O O . TRP A 1 94 ? -0.460 4.176 -7.406 1.00 98.50 94 TRP A O 1
ATOM 744 N N . ALA A 1 95 ? 0.405 3.397 -9.343 1.00 98.50 95 ALA A N 1
ATOM 745 C CA . ALA A 1 95 ? 1.803 3.377 -8.920 1.00 98.50 95 ALA A CA 1
ATOM 746 C C . ALA A 1 95 ? 2.719 3.786 -10.079 1.00 98.50 95 ALA A C 1
ATOM 748 O O . ALA A 1 95 ? 2.536 3.336 -11.209 1.00 98.50 95 ALA A O 1
ATOM 749 N N . ASP A 1 96 ? 3.711 4.623 -9.795 1.00 98.50 96 ASP A N 1
ATOM 750 C CA . ASP A 1 96 ? 4.749 5.001 -10.758 1.00 98.50 96 ASP A CA 1
ATOM 751 C C . ASP A 1 96 ? 5.999 4.105 -10.654 1.00 98.50 96 ASP A C 1
ATOM 753 O O . ASP A 1 96 ? 6.056 3.182 -9.832 1.00 98.50 96 ASP A O 1
ATOM 757 N N . ALA A 1 97 ? 7.002 4.344 -11.498 1.00 98.25 97 ALA A N 1
ATOM 758 C CA . ALA A 1 97 ? 8.325 3.732 -11.359 1.00 98.25 97 ALA A CA 1
ATOM 759 C C . ALA A 1 97 ? 9.465 4.616 -11.912 1.00 98.25 97 ALA A C 1
ATOM 761 O O . ALA A 1 97 ? 10.323 4.118 -12.636 1.00 98.25 97 ALA A O 1
ATOM 762 N N . PRO A 1 98 ? 9.533 5.922 -11.586 1.00 98.25 98 PRO A N 1
ATOM 763 C CA . PRO A 1 98 ? 10.440 6.862 -12.255 1.00 98.25 98 PRO A CA 1
ATOM 764 C C . PRO A 1 98 ? 11.931 6.598 -11.986 1.00 98.25 98 PRO A C 1
ATOM 766 O O . PRO A 1 98 ? 12.782 7.176 -12.653 1.00 98.25 98 PRO A O 1
ATOM 769 N N . GLN A 1 99 ? 12.266 5.776 -10.985 1.00 98.25 99 GLN A N 1
ATOM 770 C CA . GLN A 1 99 ? 13.643 5.356 -10.693 1.00 98.25 99 GLN A CA 1
ATOM 771 C C . GLN A 1 99 ? 13.983 3.985 -11.298 1.00 98.25 99 GLN A C 1
ATOM 773 O O . GLN A 1 99 ? 15.026 3.411 -10.980 1.00 98.25 99 GLN A O 1
ATOM 778 N N . ASN A 1 100 ? 13.104 3.421 -12.129 1.00 98.31 100 ASN A N 1
ATOM 779 C CA . ASN A 1 100 ? 13.408 2.203 -12.861 1.00 98.31 100 ASN A CA 1
ATOM 780 C C . ASN A 1 100 ? 14.457 2.499 -13.954 1.00 98.31 100 ASN A C 1
ATOM 782 O O . ASN A 1 100 ? 14.355 3.527 -14.621 1.00 98.31 100 ASN A O 1
ATOM 786 N N . PRO A 1 101 ? 15.483 1.647 -14.143 1.00 97.75 101 PRO A N 1
ATOM 787 C CA . PRO A 1 101 ? 16.480 1.853 -15.195 1.00 97.75 101 PRO A CA 1
ATOM 788 C C . PRO A 1 101 ? 15.931 1.612 -16.608 1.00 97.75 101 PRO A C 1
ATOM 790 O O . PRO A 1 101 ? 16.533 2.073 -17.577 1.00 97.75 101 PRO A O 1
ATOM 793 N N . ASP A 1 102 ? 14.825 0.877 -16.735 1.00 98.25 102 ASP A N 1
ATOM 794 C CA . ASP A 1 102 ? 14.119 0.720 -17.999 1.00 98.25 102 ASP A CA 1
ATOM 795 C C . ASP A 1 102 ? 13.311 1.988 -18.299 1.00 98.25 102 ASP A C 1
ATOM 797 O O . ASP A 1 102 ? 12.481 2.425 -17.497 1.00 98.25 102 ASP A O 1
ATOM 801 N N . LYS A 1 103 ? 13.571 2.586 -19.465 1.00 98.19 103 LYS A N 1
ATOM 802 C CA . LYS A 1 103 ? 12.972 3.859 -19.869 1.00 98.19 103 LYS A CA 1
ATOM 803 C C . LYS A 1 103 ? 11.450 3.769 -19.996 1.00 98.19 103 LYS A C 1
ATOM 805 O O . LYS A 1 103 ? 10.758 4.678 -19.543 1.00 98.19 103 LYS A O 1
ATOM 810 N N . ASP A 1 104 ? 10.933 2.693 -20.582 1.00 98.19 104 ASP A N 1
ATOM 811 C CA . ASP A 1 104 ? 9.499 2.556 -20.834 1.00 98.19 104 ASP A CA 1
ATOM 812 C C . ASP A 1 104 ? 8.741 2.381 -19.510 1.00 98.19 104 ASP A C 1
ATOM 814 O O . ASP A 1 104 ? 7.645 2.919 -19.331 1.00 98.19 104 ASP A O 1
ATOM 818 N N . LEU A 1 105 ? 9.349 1.698 -18.535 1.00 98.00 105 LEU A N 1
ATOM 819 C CA . LEU A 1 105 ? 8.819 1.625 -17.171 1.00 98.00 105 LEU A CA 1
ATOM 820 C C . LEU A 1 105 ? 8.913 2.968 -16.434 1.00 98.00 105 LEU A C 1
ATOM 822 O O . LEU A 1 105 ? 7.967 3.348 -15.744 1.00 98.00 105 LEU A O 1
ATOM 826 N N . ALA A 1 106 ? 10.017 3.702 -16.582 1.00 98.38 106 ALA A N 1
ATOM 827 C CA . ALA A 1 106 ? 10.200 4.999 -15.930 1.00 98.38 106 ALA A CA 1
ATOM 828 C C . ALA A 1 106 ? 9.245 6.084 -16.457 1.00 98.38 106 ALA A C 1
ATOM 830 O O . ALA A 1 106 ? 8.856 6.982 -15.706 1.00 98.38 106 ALA A O 1
ATOM 831 N N . GLU A 1 107 ? 8.853 5.991 -17.728 1.00 98.38 107 GLU A N 1
ATOM 832 C CA . GLU A 1 107 ? 7.949 6.927 -18.408 1.00 98.38 107 GLU A CA 1
ATOM 833 C C . GLU A 1 107 ? 6.479 6.459 -18.411 1.00 98.38 107 GLU A C 1
ATOM 835 O O . GLU A 1 107 ? 5.632 7.068 -19.069 1.00 98.38 107 GLU A O 1
ATOM 840 N N . SER A 1 108 ? 6.141 5.410 -17.652 1.00 98.12 108 SER A N 1
ATOM 841 C CA . SER A 1 108 ? 4.776 4.882 -17.538 1.00 98.12 108 SER A CA 1
ATOM 842 C C . SER A 1 108 ? 4.285 4.767 -16.089 1.00 98.12 108 SER A C 1
ATOM 844 O O . SER A 1 108 ? 5.005 5.005 -15.118 1.00 98.12 108 SER A O 1
ATOM 846 N N . VAL A 1 109 ? 2.994 4.452 -15.939 1.00 98.31 109 VAL A N 1
ATOM 847 C CA . VAL A 1 109 ? 2.345 4.210 -14.644 1.00 98.31 109 VAL A CA 1
ATOM 848 C C . VAL A 1 109 ? 1.512 2.935 -14.699 1.00 98.31 109 VAL A C 1
ATOM 850 O O . VAL A 1 109 ? 0.842 2.658 -15.694 1.00 98.31 109 VAL A O 1
ATOM 853 N N . ALA A 1 110 ? 1.523 2.180 -13.604 1.00 98.31 110 ALA A N 1
ATOM 854 C CA . ALA A 1 110 ? 0.646 1.036 -13.407 1.00 98.31 110 ALA A CA 1
ATOM 855 C C . ALA A 1 110 ? -0.684 1.488 -12.794 1.00 98.31 110 ALA A C 1
ATOM 857 O O . ALA A 1 110 ? -0.715 2.351 -11.908 1.00 98.31 110 ALA A O 1
ATOM 858 N N . VAL A 1 111 ? -1.779 0.885 -13.260 1.00 98.44 111 VAL A N 1
ATOM 859 C CA . VAL A 1 111 ? -3.137 1.173 -12.790 1.00 98.44 111 VAL A CA 1
ATOM 860 C C . VAL A 1 111 ? -3.872 -0.134 -12.539 1.00 98.44 111 VAL A C 1
ATOM 862 O O . VAL A 1 111 ? -3.996 -0.956 -13.445 1.00 98.44 111 VAL A O 1
ATOM 865 N N . TRP A 1 112 ? -4.387 -0.309 -11.327 1.00 97.94 112 TRP A N 1
ATOM 866 C CA . TRP A 1 112 ? -5.249 -1.431 -10.964 1.00 97.94 112 TRP A CA 1
ATOM 867 C C . TRP A 1 112 ? -6.684 -0.953 -10.783 1.00 97.94 112 TRP A C 1
ATOM 869 O O . TRP A 1 112 ? -6.920 0.104 -10.184 1.00 97.94 112 TRP A O 1
ATOM 879 N N . ASP A 1 113 ? -7.631 -1.749 -11.277 1.00 96.00 113 ASP A N 1
ATOM 880 C CA . ASP A 1 113 ? -9.045 -1.602 -10.946 1.00 96.00 113 ASP A CA 1
ATOM 881 C C . ASP A 1 113 ? -9.305 -2.163 -9.540 1.00 96.00 113 ASP A C 1
ATOM 883 O O . ASP A 1 113 ? -8.832 -3.244 -9.187 1.00 96.00 113 ASP A O 1
ATOM 88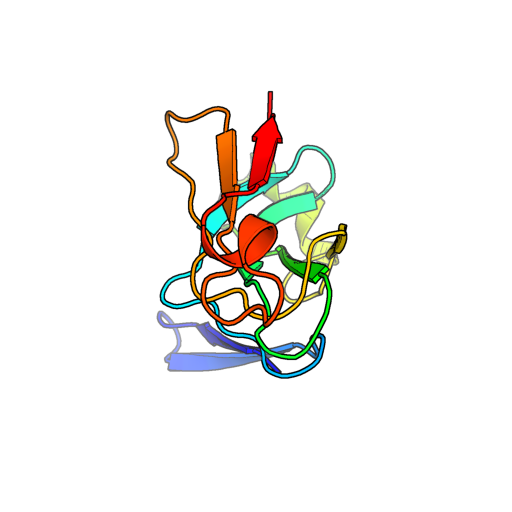7 N N . MET A 1 114 ? -10.022 -1.391 -8.730 1.00 92.12 114 MET A N 1
ATOM 888 C CA . MET A 1 114 ? -10.441 -1.739 -7.371 1.00 92.12 114 MET A CA 1
ATOM 889 C C . MET A 1 114 ? -11.954 -1.999 -7.279 1.00 92.12 114 MET A C 1
ATOM 891 O O . MET A 1 114 ? -12.462 -2.149 -6.164 1.00 92.12 114 MET A O 1
ATOM 895 N N . ALA A 1 115 ? -12.676 -1.931 -8.403 1.00 80.75 115 ALA A N 1
ATOM 896 C CA . ALA A 1 115 ? -14.122 -2.132 -8.474 1.00 80.75 115 ALA A CA 1
ATOM 897 C C . ALA A 1 115 ? -14.555 -3.580 -8.210 1.00 80.75 115 ALA A C 1
ATOM 899 O O . ALA A 1 115 ? -13.798 -4.519 -8.540 1.00 80.75 115 ALA A O 1
#

Foldseek 3Di:
DDWDADPVVRGTPDDEDDDAAWAEPQFEWDQAPPQGIWTWTDAQHDQWIWIQRDDDPDPVNPVNVVRHGYGPDTHGGGHQWNYWYDDHPDQKIKIARLGDPDPVRNPDIDIDGND

Sequence (115 aa):
KIAAVDTKTGKLAALIDTAKIPHPSRGANFIHPKYGPVWATGHLGADVVTLISTPSDKPEHAKYKQYNWKVVEEIKHVPGNLFVKTHPKSKHFWADAPQNPDKDLAESVAVWDMA

pLDDT: mean 97.55, std 2.05, range [80.75, 98.88]

Radius of gyration: 14.42 Å; chains: 1; bounding box: 35×20×44 Å

Secondary structure (DSSP, 8-state):
-EEEEETTTTEEEEEE--SSSB--TT-EEEEETTTEEEEEE-BSSSSEEEEEE-----GGGGGGGGGTTSEEEEEE--S----EE--TT-SEEEEE-TT-SSHHHHT-EEEEE--